Protein AF-A0A1V0PSD1-F1 (afdb_monomer_lite)

pLDDT: mean 94.74, std 4.02, range [74.0, 98.56]

Sequence (128 aa):
MTVAFAFVDQAGLVDYAGHAPALPAGAIALAEGVPLADAHLYLWSGTDWSARPRASAPAQVDTTWTWTGLPTGAEARVFDGEFGNRLATIPETGGTIEITLADAGRYDVRLTLPSPWLSETIALEVTS

Secondary structure (DSSP, 8-state):
--EEEEEE-TTSBEEEEEEESSPPTT-EEPPTT--GGGGGGEEE-SS-EEEPP-PPPPEEETTEEEE-SPPTT-EEEEEETTT--EEEEEE-BTTBEEEE--SSEEEEEEEE--TTSPPEEEEEEE--

Structure (mmCIF, N/CA/C/O backbone):
data_AF-A0A1V0PSD1-F1
#
_entry.id   AF-A0A1V0PSD1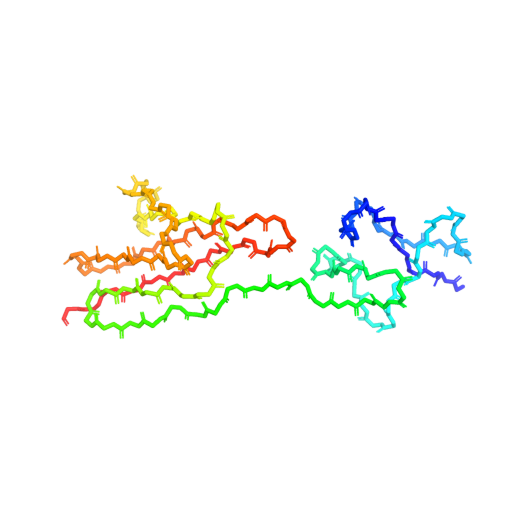-F1
#
loop_
_atom_site.group_PDB
_atom_site.id
_atom_site.type_symbol
_atom_site.label_atom_id
_atom_site.label_alt_id
_atom_site.label_comp_id
_atom_site.label_asym_id
_atom_site.label_entity_id
_atom_site.label_seq_id
_atom_site.pdbx_PDB_ins_code
_atom_site.Cartn_x
_atom_site.Cartn_y
_atom_site.Cartn_z
_atom_site.occupancy
_atom_site.B_iso_or_equiv
_atom_site.auth_seq_id
_atom_site.auth_comp_id
_atom_site.auth_asym_id
_atom_site.auth_atom_id
_atom_site.pdbx_PDB_model_num
ATOM 1 N N . MET A 1 1 ? 13.872 -15.805 -29.325 1.00 79.25 1 MET A N 1
ATOM 2 C CA . MET A 1 1 ? 14.057 -15.542 -27.884 1.00 79.25 1 MET A CA 1
ATOM 3 C C . MET A 1 1 ? 13.730 -14.079 -27.650 1.00 79.25 1 MET A C 1
ATOM 5 O O . MET A 1 1 ? 14.130 -13.266 -28.472 1.00 79.25 1 MET A O 1
ATOM 9 N N . THR A 1 2 ? 12.947 -13.759 -26.624 1.00 90.50 2 THR A N 1
ATOM 10 C CA . THR A 1 2 ? 12.603 -12.378 -26.248 1.00 90.50 2 THR A CA 1
ATOM 11 C C . THR A 1 2 ? 13.190 -12.066 -24.877 1.00 90.50 2 THR A C 1
ATOM 13 O O . THR A 1 2 ? 13.336 -12.967 -24.057 1.00 90.50 2 THR A O 1
ATOM 16 N N . VAL A 1 3 ? 13.510 -10.801 -24.632 1.00 91.88 3 VAL A N 1
ATOM 17 C CA . VAL A 1 3 ? 14.005 -10.272 -23.359 1.00 91.88 3 VAL A CA 1
ATOM 18 C C . VAL A 1 3 ? 12.860 -9.537 -22.669 1.00 91.88 3 VAL A C 1
ATOM 20 O O . VAL A 1 3 ? 12.199 -8.712 -23.303 1.00 91.88 3 VAL A O 1
ATOM 23 N N . ALA A 1 4 ? 12.621 -9.845 -21.394 1.00 94.88 4 ALA A N 1
ATOM 24 C CA . ALA A 1 4 ? 11.722 -9.080 -20.537 1.00 94.88 4 ALA A CA 1
ATOM 25 C C . ALA A 1 4 ? 12.456 -7.839 -20.007 1.00 94.88 4 ALA A C 1
ATOM 27 O O . ALA A 1 4 ? 13.594 -7.937 -19.541 1.00 94.88 4 ALA A O 1
ATOM 28 N N . PHE A 1 5 ? 11.829 -6.672 -20.096 1.00 96.19 5 PHE A N 1
ATOM 29 C CA . PHE A 1 5 ? 12.447 -5.401 -19.727 1.00 96.19 5 PHE A CA 1
ATOM 30 C C . PHE A 1 5 ? 11.457 -4.463 -19.041 1.00 96.19 5 PHE A C 1
ATOM 32 O O . PHE A 1 5 ? 10.244 -4.637 -19.167 1.00 96.19 5 PHE A O 1
ATOM 39 N N . ALA A 1 6 ? 11.988 -3.439 -18.377 1.00 97.38 6 ALA A N 1
ATOM 40 C CA . ALA A 1 6 ? 11.228 -2.328 -17.828 1.00 97.38 6 ALA A CA 1
ATOM 41 C C . ALA A 1 6 ? 11.888 -0.973 -18.126 1.00 97.38 6 ALA A C 1
ATOM 43 O O . ALA A 1 6 ? 13.113 -0.864 -18.198 1.00 97.38 6 ALA A O 1
ATOM 44 N N . PHE A 1 7 ? 11.063 0.059 -18.277 1.00 97.50 7 PHE A N 1
ATOM 45 C CA . PHE A 1 7 ? 11.453 1.452 -18.099 1.00 97.50 7 PHE A CA 1
ATOM 46 C C . PHE A 1 7 ? 11.064 1.879 -16.691 1.00 97.50 7 PHE A C 1
ATOM 48 O O . PHE A 1 7 ? 9.977 1.538 -16.215 1.00 97.50 7 PHE A O 1
ATOM 55 N N . VAL A 1 8 ? 11.957 2.615 -16.039 1.00 97.00 8 VAL A N 1
ATOM 56 C CA . VAL A 1 8 ? 11.745 3.109 -14.681 1.00 97.00 8 VAL A CA 1
ATOM 57 C C . VAL A 1 8 ? 11.780 4.628 -14.643 1.00 97.00 8 VAL A C 1
ATOM 59 O O . VAL A 1 8 ? 12.456 5.260 -15.457 1.00 97.00 8 VAL A O 1
ATOM 62 N N . ASP A 1 9 ? 11.053 5.206 -13.695 1.00 95.69 9 ASP A N 1
ATOM 63 C CA . ASP A 1 9 ? 11.117 6.631 -13.398 1.00 95.69 9 ASP A CA 1
ATOM 64 C C . ASP A 1 9 ? 12.398 7.001 -12.622 1.00 95.69 9 ASP A C 1
ATOM 66 O O . ASP A 1 9 ? 13.270 6.171 -12.350 1.00 95.69 9 ASP A O 1
ATOM 70 N N . GLN A 1 10 ? 12.524 8.276 -12.242 1.00 93.19 10 GLN A N 1
ATOM 71 C CA . GLN A 1 10 ? 13.676 8.761 -11.471 1.00 93.19 10 GLN A CA 1
ATOM 72 C C . GLN A 1 10 ? 13.787 8.145 -10.068 1.00 93.19 10 GLN A C 1
ATOM 74 O O . GLN A 1 10 ? 14.872 8.162 -9.490 1.00 93.19 10 GLN A O 1
ATOM 79 N N . ALA 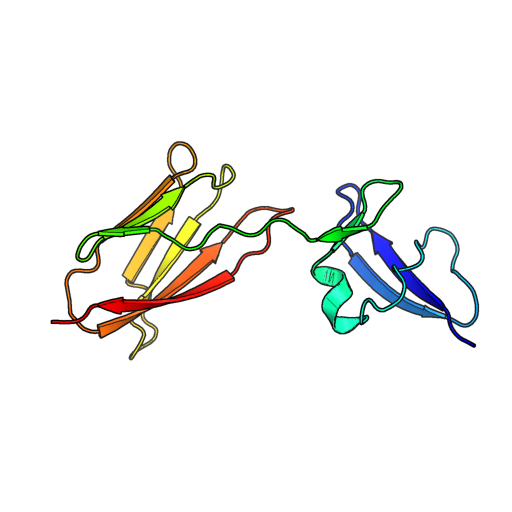A 1 11 ? 12.690 7.623 -9.517 1.00 92.62 11 ALA A N 1
ATOM 80 C CA . ALA A 1 11 ? 12.671 6.936 -8.233 1.00 92.62 11 ALA A CA 1
ATOM 81 C C . ALA A 1 11 ? 12.963 5.430 -8.373 1.00 92.62 11 ALA A C 1
ATOM 83 O O . ALA A 1 11 ? 13.058 4.745 -7.357 1.00 92.62 11 ALA A O 1
ATOM 84 N N . GLY A 1 12 ? 13.117 4.916 -9.600 1.00 94.75 12 GLY A N 1
ATOM 85 C CA . GLY A 1 12 ? 13.350 3.501 -9.879 1.00 94.75 12 GLY A CA 1
ATOM 86 C C . GLY A 1 12 ? 12.073 2.661 -9.939 1.00 94.75 12 GLY A C 1
ATOM 87 O O . GLY A 1 12 ? 12.160 1.431 -9.959 1.00 94.75 12 GLY A O 1
ATOM 88 N N . LEU A 1 13 ? 10.891 3.283 -9.951 1.00 96.31 13 LEU A N 1
ATOM 89 C CA . LEU A 1 13 ? 9.616 2.581 -10.088 1.00 96.31 13 LEU A CA 1
ATOM 90 C C . LEU A 1 13 ? 9.353 2.242 -11.549 1.00 96.31 13 LEU A C 1
ATOM 92 O O . LEU A 1 13 ? 9.601 3.055 -12.433 1.00 96.31 13 LEU A O 1
ATOM 96 N N . VAL A 1 14 ? 8.812 1.051 -11.796 1.00 96.00 14 VAL A N 1
ATOM 97 C CA . VAL A 1 14 ? 8.433 0.616 -13.143 1.00 96.00 14 VAL A CA 1
ATOM 98 C C . VAL A 1 14 ? 7.281 1.472 -13.673 1.00 96.00 14 VAL A C 1
ATOM 100 O O . VAL A 1 14 ? 6.172 1.412 -13.146 1.00 96.00 14 VAL A O 1
ATOM 103 N N . ASP A 1 15 ? 7.549 2.220 -14.742 1.00 95.12 15 ASP A N 1
ATOM 104 C CA . ASP A 1 15 ? 6.554 2.985 -15.508 1.00 95.12 15 ASP A CA 1
ATOM 105 C C . ASP A 1 15 ? 5.944 2.114 -16.620 1.00 95.12 15 ASP A C 1
ATOM 107 O O . ASP A 1 15 ? 4.739 2.103 -16.864 1.00 95.12 15 ASP A O 1
ATOM 111 N N . TYR A 1 16 ? 6.782 1.287 -17.254 1.00 95.06 16 TYR A N 1
ATOM 112 C CA . TYR A 1 16 ? 6.372 0.350 -18.296 1.00 95.06 16 TYR A CA 1
ATOM 113 C C . TYR A 1 16 ? 7.221 -0.918 -18.256 1.00 95.06 16 TYR A C 1
ATOM 115 O O . TYR A 1 16 ? 8.428 -0.845 -18.045 1.00 95.06 16 TYR A O 1
ATOM 123 N N . ALA A 1 17 ? 6.621 -2.074 -18.546 1.00 96.25 17 ALA A N 1
ATOM 124 C CA . ALA A 1 17 ? 7.342 -3.330 -18.731 1.00 96.25 17 ALA A CA 1
ATOM 125 C C . ALA A 1 17 ? 6.822 -4.102 -19.951 1.00 96.25 17 ALA A C 1
ATOM 127 O O . ALA A 1 17 ? 5.643 -4.023 -20.298 1.00 96.25 17 ALA A O 1
ATOM 128 N N . GLY A 1 18 ? 7.698 -4.857 -20.614 1.00 95.81 18 GLY A N 1
ATOM 129 C CA . GLY A 1 18 ? 7.337 -5.586 -21.827 1.00 95.81 18 GLY A CA 1
ATOM 130 C C . GLY A 1 18 ? 8.356 -6.632 -22.268 1.00 95.81 18 GLY A C 1
ATOM 131 O O . GLY A 1 18 ? 9.371 -6.864 -21.616 1.00 95.81 18 GLY A O 1
ATOM 132 N N . HIS A 1 19 ? 8.068 -7.264 -23.407 1.00 95.31 19 HIS A N 1
ATOM 133 C CA . HIS A 1 19 ? 8.985 -8.172 -24.094 1.00 95.31 19 HIS A CA 1
ATOM 134 C C . HIS A 1 19 ? 9.441 -7.565 -25.418 1.00 95.31 19 HIS A C 1
ATOM 136 O O . HIS A 1 19 ? 8.636 -7.005 -26.161 1.00 95.31 19 HIS A O 1
ATOM 142 N N . ALA A 1 20 ? 10.719 -7.725 -25.743 1.00 95.19 20 ALA A N 1
ATOM 143 C CA . ALA A 1 20 ? 11.282 -7.327 -27.030 1.00 95.19 20 ALA A CA 1
ATOM 144 C C . ALA A 1 20 ? 12.281 -8.379 -27.538 1.00 95.19 20 ALA A C 1
ATOM 146 O O . ALA A 1 20 ? 12.830 -9.137 -26.739 1.00 95.19 20 ALA A O 1
ATOM 147 N N . PRO A 1 21 ? 12.547 -8.463 -28.854 1.00 95.94 21 PRO A N 1
ATOM 148 C CA . PRO A 1 21 ? 13.557 -9.380 -29.392 1.00 95.94 21 PRO A CA 1
ATOM 149 C C . PRO A 1 21 ? 14.991 -9.033 -28.946 1.00 95.94 21 PRO A C 1
ATOM 151 O O . PRO A 1 21 ? 15.854 -9.905 -28.956 1.00 95.94 21 PRO A O 1
ATOM 154 N N . ALA A 1 22 ? 15.238 -7.785 -28.539 1.00 95.19 22 ALA A N 1
ATOM 155 C CA . ALA A 1 22 ? 16.481 -7.299 -27.944 1.00 95.19 22 ALA A CA 1
ATOM 156 C C . ALA A 1 22 ? 16.162 -6.205 -26.910 1.00 95.19 22 ALA A C 1
ATOM 158 O O . ALA A 1 22 ? 15.093 -5.597 -26.991 1.00 95.19 22 ALA A O 1
ATOM 159 N N . LEU A 1 23 ? 17.069 -5.951 -25.958 1.00 96.25 23 LEU A N 1
ATOM 160 C CA . LEU A 1 23 ? 16.876 -4.932 -24.920 1.00 96.25 23 LEU A CA 1
ATOM 161 C C . LEU A 1 23 ? 16.800 -3.525 -25.553 1.00 96.25 23 LEU A C 1
ATOM 163 O O . LEU A 1 23 ? 17.777 -3.104 -26.181 1.00 96.25 23 LEU A O 1
ATOM 167 N N . PRO A 1 24 ? 15.675 -2.794 -25.416 1.00 97.19 24 PRO A N 1
ATOM 168 C CA . PRO A 1 24 ? 15.562 -1.435 -25.940 1.00 97.19 24 PRO A CA 1
ATOM 169 C C . PRO A 1 24 ? 16.550 -0.470 -25.273 1.00 97.19 24 PRO A C 1
ATOM 171 O O . PRO A 1 24 ? 16.920 -0.639 -24.112 1.00 97.19 24 PRO A O 1
ATOM 174 N N . ALA A 1 25 ? 16.948 0.585 -25.986 1.00 96.56 25 ALA A N 1
ATOM 175 C CA . ALA A 1 25 ? 17.795 1.628 -25.413 1.00 96.56 25 ALA A CA 1
ATOM 176 C C . ALA A 1 25 ? 17.095 2.308 -24.222 1.00 96.56 25 ALA A C 1
ATOM 178 O O . ALA A 1 25 ? 15.936 2.704 -24.326 1.00 96.56 25 ALA A O 1
ATOM 179 N N . GLY A 1 26 ? 17.807 2.442 -23.101 1.00 94.75 26 GLY A N 1
ATOM 180 C CA . GLY A 1 26 ? 17.277 3.030 -21.866 1.00 94.75 26 GLY A CA 1
ATOM 181 C C . GLY A 1 26 ? 16.383 2.101 -21.038 1.00 94.75 26 GLY A C 1
ATOM 182 O O . GLY A 1 26 ? 15.973 2.490 -19.949 1.00 94.75 26 GLY A O 1
ATOM 183 N N . ALA A 1 27 ? 16.098 0.888 -21.518 1.00 96.88 27 ALA A N 1
ATOM 184 C CA . ALA A 1 27 ? 15.402 -0.121 -20.735 1.00 96.88 27 ALA A CA 1
ATOM 185 C C . ALA A 1 27 ? 16.376 -0.909 -19.850 1.00 96.88 27 ALA A C 1
ATOM 187 O O . ALA A 1 27 ? 17.556 -1.069 -20.166 1.00 96.88 27 ALA A O 1
ATOM 188 N N . ILE A 1 28 ? 15.845 -1.459 -18.765 1.00 96.94 28 ILE A N 1
ATOM 189 C CA . ILE A 1 28 ? 16.556 -2.339 -17.841 1.00 96.94 28 ILE A CA 1
ATOM 190 C C . ILE A 1 28 ? 15.991 -3.744 -18.018 1.00 96.94 28 ILE A C 1
ATOM 192 O O . ILE A 1 28 ? 14.774 -3.930 -18.046 1.00 96.94 28 ILE A O 1
ATOM 196 N N . ALA A 1 29 ? 16.861 -4.743 -18.155 1.00 95.62 29 ALA A N 1
ATOM 197 C CA . ALA A 1 29 ? 16.422 -6.133 -18.174 1.00 95.62 29 ALA A CA 1
ATOM 198 C C . ALA A 1 29 ? 15.811 -6.494 -16.812 1.00 95.62 29 ALA A C 1
ATOM 200 O O . ALA A 1 29 ? 16.398 -6.198 -15.769 1.00 95.62 29 ALA A O 1
ATOM 201 N N . LEU A 1 30 ? 14.636 -7.123 -16.812 1.00 93.00 30 LEU A N 1
ATOM 202 C CA . LEU A 1 30 ? 14.062 -7.648 -15.575 1.00 93.00 30 LEU A CA 1
ATOM 203 C C . LEU A 1 30 ? 14.895 -8.831 -15.077 1.00 93.00 30 LEU A C 1
ATOM 205 O O . LEU A 1 30 ? 15.491 -9.560 -15.875 1.00 93.00 30 LEU A O 1
ATOM 209 N N . ALA A 1 31 ? 14.930 -9.018 -13.757 1.00 85.81 31 ALA A N 1
ATOM 210 C CA . ALA A 1 31 ? 15.567 -10.186 -13.166 1.00 85.81 31 ALA A CA 1
ATOM 211 C C . ALA A 1 31 ? 14.918 -11.478 -13.694 1.00 85.81 31 ALA A C 1
ATOM 213 O O . ALA A 1 31 ? 13.711 -11.535 -13.950 1.00 85.81 31 ALA A O 1
ATOM 214 N N . GLU A 1 32 ? 15.732 -12.517 -13.867 1.00 82.94 32 GLU A N 1
ATOM 215 C CA . GLU A 1 32 ? 15.254 -13.807 -14.357 1.00 82.94 32 GLU A CA 1
ATOM 216 C C . GLU A 1 32 ? 14.144 -14.351 -13.444 1.00 8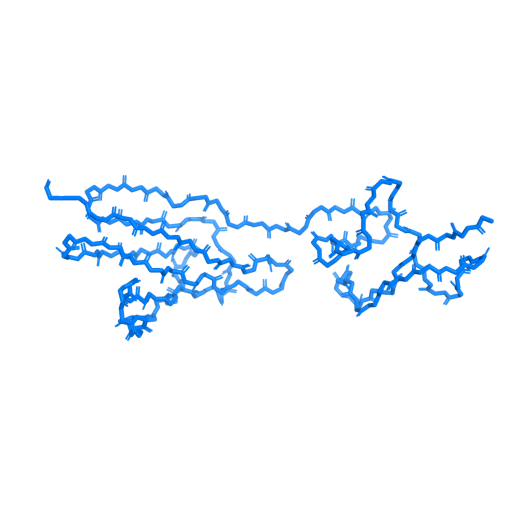2.94 32 GLU A C 1
ATOM 218 O O . GLU A 1 32 ? 14.257 -14.333 -12.219 1.00 82.94 32 GLU A O 1
ATOM 223 N N . GLY A 1 33 ? 13.046 -14.808 -14.049 1.00 79.50 33 GLY A N 1
ATOM 224 C CA . GLY A 1 33 ? 11.900 -15.354 -13.323 1.00 79.50 33 GLY A CA 1
ATOM 225 C C . GLY A 1 33 ? 10.885 -14.328 -12.811 1.00 79.50 33 GLY A C 1
ATOM 226 O O . GLY A 1 33 ? 9.837 -14.760 -12.341 1.00 79.50 33 GLY A O 1
ATOM 227 N N . VAL A 1 34 ? 11.120 -13.013 -12.938 1.00 83.06 34 VAL A N 1
ATOM 228 C CA . VAL A 1 34 ? 10.107 -11.990 -12.608 1.00 83.06 34 VAL A CA 1
ATOM 229 C C . VAL A 1 34 ? 9.023 -11.959 -13.695 1.00 83.06 34 VAL A C 1
ATOM 231 O O . VAL A 1 34 ? 9.323 -11.610 -14.842 1.00 83.06 34 VAL A O 1
ATOM 234 N N . PRO A 1 35 ? 7.753 -12.290 -13.383 1.00 87.50 35 PRO A N 1
ATOM 235 C CA . PRO A 1 35 ? 6.665 -12.151 -14.342 1.00 87.50 35 PRO A CA 1
ATOM 236 C C . PRO A 1 35 ? 6.433 -10.676 -14.679 1.00 87.50 35 PRO A C 1
ATOM 238 O O . PRO A 1 35 ? 6.436 -9.826 -13.793 1.00 87.50 35 PRO A O 1
ATOM 241 N N . LEU A 1 36 ? 6.143 -10.355 -15.947 1.00 91.44 36 LEU A N 1
ATOM 242 C CA . LEU A 1 36 ? 5.827 -8.971 -16.340 1.00 91.44 36 LEU A CA 1
ATOM 243 C C . LEU A 1 36 ? 4.663 -8.373 -15.543 1.00 91.44 36 LEU A C 1
ATOM 245 O O . LEU A 1 36 ? 4.683 -7.185 -15.233 1.00 91.44 36 LEU A O 1
ATOM 249 N N . ALA A 1 37 ? 3.667 -9.198 -15.203 1.00 92.19 37 ALA A N 1
ATOM 250 C CA . ALA A 1 37 ? 2.526 -8.782 -14.392 1.00 92.19 37 ALA A CA 1
ATOM 251 C C . ALA A 1 37 ? 2.953 -8.266 -13.008 1.00 92.19 37 ALA A C 1
ATOM 253 O O . ALA A 1 37 ? 2.311 -7.371 -12.467 1.00 92.19 37 ALA A O 1
ATOM 254 N N . ASP A 1 38 ? 4.077 -8.757 -12.488 1.00 94.44 38 ASP A N 1
ATOM 255 C CA . ASP A 1 38 ? 4.582 -8.450 -11.154 1.00 94.44 38 ASP A CA 1
ATOM 256 C C . ASP A 1 38 ? 5.679 -7.382 -11.171 1.00 94.44 38 ASP A C 1
ATOM 258 O O . ASP A 1 38 ? 6.128 -6.963 -10.111 1.00 94.44 38 ASP A O 1
ATOM 262 N N . ALA A 1 39 ? 6.097 -6.885 -12.342 1.00 94.31 39 ALA A N 1
ATOM 263 C CA . ALA A 1 39 ? 7.171 -5.893 -12.449 1.00 94.31 39 ALA A CA 1
ATOM 264 C C . ALA A 1 39 ? 6.904 -4.639 -11.589 1.00 94.31 39 ALA A C 1
ATOM 266 O O . ALA A 1 39 ? 7.817 -4.101 -10.969 1.00 94.31 39 ALA A O 1
ATOM 267 N N . HIS A 1 40 ? 5.638 -4.231 -11.463 1.00 93.50 40 HIS A N 1
ATOM 268 C CA . HIS A 1 40 ? 5.201 -3.107 -10.626 1.00 93.50 40 HIS A CA 1
ATOM 269 C C . HIS A 1 40 ? 5.445 -3.296 -9.111 1.00 93.50 40 HIS A C 1
ATOM 271 O O . HIS A 1 40 ? 5.321 -2.336 -8.340 1.00 93.50 40 HIS A O 1
ATOM 277 N N . LEU A 1 41 ? 5.769 -4.520 -8.674 1.00 95.19 41 LEU A N 1
ATOM 278 C CA . LEU A 1 41 ? 6.122 -4.874 -7.297 1.00 95.19 41 LEU A CA 1
ATOM 279 C C . LEU A 1 41 ? 7.612 -4.679 -6.993 1.00 95.19 41 LEU A C 1
ATOM 281 O O . LEU A 1 41 ? 8.008 -4.837 -5.839 1.00 95.19 41 LEU A O 1
ATOM 285 N N . TYR A 1 42 ? 8.426 -4.337 -7.991 1.00 94.94 42 TYR A N 1
ATOM 286 C CA . TYR A 1 42 ? 9.870 -4.183 -7.854 1.00 94.94 42 TYR A CA 1
ATOM 287 C C . TYR A 1 42 ? 10.311 -2.723 -7.994 1.00 94.94 42 TYR A C 1
ATOM 289 O O . TYR A 1 42 ? 9.608 -1.876 -8.548 1.00 94.94 42 TYR A O 1
ATOM 297 N N . LEU A 1 43 ? 11.489 -2.444 -7.447 1.00 95.56 43 LEU A N 1
ATOM 298 C CA . LEU A 1 43 ? 12.178 -1.165 -7.447 1.00 95.56 43 LEU A CA 1
ATOM 299 C C . LEU A 1 43 ? 13.589 -1.374 -8.001 1.00 95.56 43 LEU A C 1
ATOM 301 O O . LEU A 1 43 ? 14.281 -2.310 -7.598 1.00 95.56 43 LEU A O 1
ATOM 305 N N . TRP A 1 44 ? 14.016 -0.504 -8.908 1.00 95.62 44 TRP A N 1
ATOM 306 C CA . TRP A 1 44 ? 15.375 -0.499 -9.437 1.00 95.62 44 TRP A CA 1
ATOM 307 C C . TRP A 1 44 ? 16.269 0.466 -8.656 1.00 95.62 44 TRP A C 1
ATOM 309 O O . TRP A 1 44 ? 15.958 1.649 -8.545 1.00 95.62 44 TRP A O 1
ATOM 319 N N . SER A 1 45 ? 17.409 -0.012 -8.153 1.00 94.06 45 SER A N 1
ATOM 320 C CA . SER A 1 45 ? 18.372 0.815 -7.406 1.00 94.06 45 SER A CA 1
ATOM 321 C C . SER A 1 45 ? 19.361 1.589 -8.286 1.00 94.06 45 SER A C 1
ATOM 323 O O . SER A 1 45 ? 20.130 2.403 -7.778 1.00 94.06 45 SER A O 1
ATOM 325 N N . GLY A 1 46 ? 19.401 1.302 -9.589 1.00 93.00 46 GLY A N 1
ATOM 326 C CA . GLY A 1 46 ? 20.505 1.683 -10.477 1.00 93.00 46 GLY A CA 1
ATOM 327 C C . GLY A 1 46 ? 21.396 0.500 -10.860 1.00 93.00 46 GLY A C 1
ATOM 328 O O . GLY A 1 46 ? 21.984 0.518 -11.941 1.00 93.00 46 GLY A O 1
ATOM 329 N N . THR A 1 47 ? 21.458 -0.533 -10.016 1.00 92.38 47 THR A N 1
ATOM 330 C CA . THR A 1 47 ? 22.265 -1.742 -10.254 1.00 92.38 47 THR A CA 1
ATOM 331 C C . THR A 1 47 ? 21.481 -3.035 -10.108 1.00 92.38 47 THR A C 1
ATOM 333 O O . THR A 1 47 ? 21.804 -4.000 -10.794 1.00 92.38 47 THR A O 1
ATOM 336 N N . ASP A 1 48 ? 20.458 -3.052 -9.251 1.00 93.31 48 ASP A N 1
ATOM 337 C CA . ASP A 1 48 ? 19.738 -4.264 -8.877 1.00 93.31 48 ASP A CA 1
ATOM 338 C C . ASP A 1 48 ? 18.239 -4.010 -8.701 1.00 93.31 48 ASP A C 1
ATOM 340 O O . ASP A 1 48 ? 17.797 -2.915 -8.339 1.00 93.31 48 ASP A O 1
ATOM 344 N N . TRP A 1 49 ? 17.458 -5.065 -8.931 1.00 94.19 49 TRP A N 1
ATOM 345 C CA . TRP A 1 49 ? 16.035 -5.102 -8.616 1.00 94.19 49 TRP A CA 1
ATOM 346 C C . TRP A 1 49 ? 15.828 -5.581 -7.183 1.00 94.19 49 TRP A C 1
ATOM 348 O O . TRP A 1 49 ? 16.361 -6.613 -6.777 1.00 94.19 49 TRP A O 1
ATOM 358 N N . SER A 1 50 ? 14.991 -4.876 -6.433 1.00 94.12 50 SER A N 1
ATOM 359 C CA . SER A 1 50 ? 14.519 -5.299 -5.117 1.00 94.12 50 SER A CA 1
ATOM 360 C C . SER A 1 50 ? 12.999 -5.226 -5.051 1.00 94.12 50 SER A C 1
ATOM 362 O O . SER A 1 50 ? 12.362 -4.541 -5.847 1.00 94.12 50 SER A O 1
ATOM 364 N N . ALA A 1 51 ? 12.386 -5.964 -4.127 1.00 94.25 51 ALA A N 1
ATOM 365 C CA . ALA A 1 51 ? 10.956 -5.823 -3.890 1.00 94.25 51 ALA A CA 1
ATOM 366 C C . ALA A 1 51 ? 10.663 -4.440 -3.292 1.00 94.25 51 ALA A C 1
ATOM 368 O O . ALA A 1 51 ? 11.393 -3.957 -2.423 1.00 94.25 51 ALA A O 1
ATOM 369 N N . ARG A 1 52 ? 9.563 -3.819 -3.721 1.00 95.94 52 ARG A N 1
ATOM 370 C CA . ARG A 1 52 ? 9.057 -2.605 -3.081 1.00 95.94 52 ARG A CA 1
ATOM 371 C C . ARG A 1 52 ? 8.702 -2.894 -1.618 1.00 95.94 52 ARG A C 1
ATOM 373 O O . ARG A 1 52 ? 8.160 -3.965 -1.325 1.00 95.94 52 ARG A O 1
ATOM 380 N N . PRO A 1 53 ? 8.965 -1.948 -0.700 1.00 96.00 53 PRO A N 1
ATOM 381 C CA . PRO A 1 53 ? 8.648 -2.139 0.706 1.00 96.00 53 PRO A CA 1
ATOM 382 C C . PRO A 1 53 ? 7.132 -2.236 0.922 1.00 96.00 53 PRO A C 1
ATOM 384 O O . PRO A 1 53 ? 6.335 -1.602 0.223 1.00 96.00 53 PRO A O 1
ATOM 387 N N . ARG A 1 54 ? 6.743 -3.048 1.904 1.00 96.44 54 ARG A N 1
ATOM 388 C CA . ARG A 1 54 ? 5.362 -3.267 2.354 1.00 96.44 54 ARG A CA 1
ATOM 389 C C . ARG A 1 54 ? 5.292 -2.991 3.845 1.00 96.44 54 ARG A C 1
ATOM 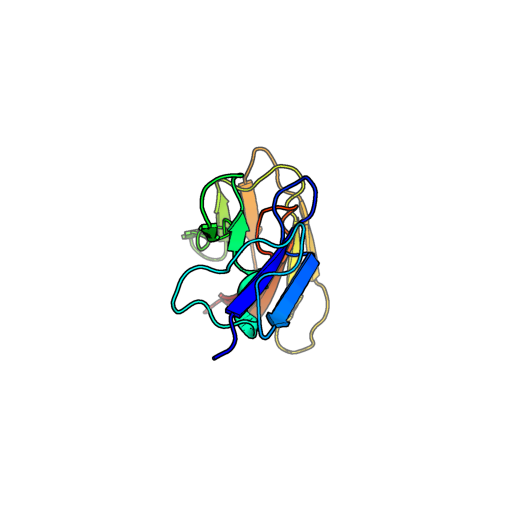391 O O . ARG A 1 54 ? 6.285 -3.212 4.540 1.00 96.44 54 ARG A O 1
ATOM 398 N N . ALA A 1 55 ? 4.143 -2.526 4.328 1.00 96.12 55 ALA A N 1
ATOM 399 C CA . ALA A 1 55 ? 3.941 -2.438 5.764 1.00 96.12 55 ALA A CA 1
ATOM 400 C C . ALA A 1 55 ? 3.957 -3.843 6.378 1.00 96.12 55 ALA A C 1
ATOM 402 O O . ALA A 1 55 ? 3.568 -4.833 5.756 1.00 96.12 55 ALA A O 1
ATOM 403 N N . SER A 1 56 ? 4.442 -3.926 7.611 1.00 95.56 56 SER A N 1
ATOM 404 C CA . SER A 1 56 ? 4.245 -5.122 8.420 1.00 95.56 56 SER A CA 1
ATOM 405 C C . SER A 1 56 ? 2.761 -5.275 8.747 1.00 95.56 56 SER A C 1
ATOM 407 O O . SER A 1 56 ? 2.035 -4.283 8.841 1.00 95.56 56 SER A O 1
ATOM 409 N N . ALA A 1 57 ? 2.321 -6.513 8.980 1.00 94.50 57 ALA A N 1
ATOM 410 C CA . ALA A 1 57 ? 0.991 -6.758 9.524 1.00 94.50 57 ALA A CA 1
ATOM 411 C C . ALA A 1 57 ? 0.801 -5.981 10.845 1.00 94.50 57 ALA A C 1
ATOM 413 O O . ALA A 1 57 ? 1.760 -5.865 11.620 1.00 94.50 57 ALA A O 1
ATOM 414 N N . PRO A 1 58 ? -0.404 -5.451 11.116 1.00 97.38 58 PRO A N 1
ATOM 415 C CA . PRO A 1 58 ? -0.662 -4.746 12.361 1.00 97.38 58 PRO A CA 1
ATOM 416 C C . PRO A 1 58 ? -0.565 -5.700 13.551 1.00 97.38 58 PRO A C 1
ATOM 418 O O . PRO A 1 58 ? -0.988 -6.856 13.475 1.00 97.38 58 PRO A O 1
ATOM 421 N N . ALA A 1 59 ? -0.070 -5.197 14.677 1.00 97.44 59 ALA A N 1
ATOM 422 C CA . ALA A 1 59 ? -0.276 -5.860 15.957 1.00 97.44 59 ALA A CA 1
ATOM 423 C C . ALA A 1 59 ? -1.727 -5.646 16.401 1.00 97.44 59 ALA A C 1
ATOM 425 O O . ALA A 1 59 ? -2.259 -4.554 16.219 1.00 97.44 59 ALA A O 1
ATOM 426 N N . GLN A 1 60 ? -2.347 -6.665 16.993 1.00 96.38 60 GLN A N 1
ATOM 427 C CA . GLN A 1 60 ? -3.688 -6.568 17.565 1.00 96.38 60 GLN A CA 1
ATOM 428 C C . GLN A 1 60 ? -3.627 -6.747 19.082 1.00 96.38 60 GLN A C 1
ATOM 430 O O . GLN A 1 60 ? -3.041 -7.715 19.570 1.00 96.38 60 GLN A O 1
ATOM 435 N N . VAL A 1 61 ? -4.267 -5.836 19.811 1.00 95.75 61 VAL A N 1
ATOM 436 C CA . VAL A 1 61 ? -4.557 -5.965 21.242 1.00 95.75 61 VAL A CA 1
ATOM 437 C C . VAL A 1 61 ? -6.025 -5.612 21.434 1.00 95.75 61 VAL A C 1
ATOM 439 O O . VAL A 1 61 ? -6.438 -4.495 21.128 1.00 95.75 61 VAL A O 1
ATOM 442 N N . ASP A 1 62 ? -6.811 -6.580 21.900 1.00 92.75 62 ASP A N 1
ATOM 443 C CA . ASP A 1 62 ? -8.270 -6.490 21.977 1.00 92.75 62 ASP A CA 1
ATOM 444 C C . ASP A 1 62 ? -8.878 -6.075 20.622 1.00 92.75 62 ASP A C 1
ATOM 446 O O . ASP A 1 62 ? -8.701 -6.752 19.604 1.00 92.75 62 ASP A O 1
ATOM 450 N N . THR A 1 63 ? -9.571 -4.940 20.603 1.00 95.06 63 THR A N 1
ATOM 451 C CA . THR A 1 63 ? -10.203 -4.345 19.428 1.00 95.06 63 THR A CA 1
ATOM 452 C C . THR A 1 63 ? -9.363 -3.232 18.798 1.00 95.06 63 THR A C 1
ATOM 454 O O . THR A 1 63 ? -9.898 -2.402 18.059 1.00 95.06 63 THR A O 1
ATOM 457 N N . THR A 1 64 ? -8.069 -3.164 19.115 1.00 96.31 64 THR A N 1
ATOM 458 C CA . THR A 1 64 ? -7.145 -2.153 18.599 1.00 96.31 64 THR A CA 1
ATOM 459 C C . THR A 1 64 ? -6.077 -2.794 17.723 1.00 96.31 64 THR A C 1
ATOM 461 O O . THR A 1 64 ? -5.419 -3.753 18.127 1.00 96.31 64 THR A O 1
ATOM 464 N N . TRP A 1 65 ? -5.884 -2.232 16.529 1.00 97.81 65 TRP A N 1
ATOM 465 C CA . TRP A 1 65 ? -4.845 -2.617 15.579 1.00 97.81 65 TRP A CA 1
ATOM 466 C C . TRP A 1 65 ? -3.849 -1.481 15.397 1.00 97.81 65 TRP A C 1
ATOM 468 O O . TRP A 1 65 ? -4.232 -0.343 15.118 1.00 97.81 65 TRP A O 1
ATOM 478 N N . THR A 1 66 ? -2.566 -1.813 15.499 1.00 98.25 66 THR A N 1
ATOM 479 C CA . THR A 1 66 ? -1.474 -0.845 15.438 1.00 98.25 66 THR A CA 1
ATOM 480 C C . THR A 1 66 ? -0.470 -1.248 14.364 1.00 98.25 66 THR A C 1
ATOM 482 O O . THR A 1 66 ? 0.179 -2.293 14.455 1.00 98.25 66 THR A O 1
ATOM 485 N N . TRP A 1 67 ? -0.296 -0.388 13.364 1.00 98.31 67 TRP A N 1
ATOM 486 C CA . TRP A 1 67 ? 0.829 -0.443 12.433 1.00 98.31 67 TRP A CA 1
ATOM 487 C C . TRP A 1 67 ? 1.954 0.449 12.938 1.00 98.31 67 TRP A C 1
ATOM 489 O O . TRP A 1 67 ? 1.703 1.558 13.402 1.00 98.31 67 TRP A O 1
ATOM 499 N N . THR A 1 68 ? 3.196 -0.004 12.791 1.00 98.00 68 THR A N 1
ATOM 500 C CA . THR A 1 68 ? 4.398 0.764 13.142 1.00 98.00 68 THR A CA 1
ATOM 501 C C . THR A 1 68 ? 5.421 0.716 12.010 1.00 98.00 68 THR A C 1
ATOM 503 O O . THR A 1 68 ? 5.349 -0.140 11.126 1.00 98.00 68 THR A O 1
ATOM 506 N N . GLY A 1 69 ? 6.375 1.651 12.021 1.00 97.06 69 GLY A N 1
ATOM 507 C CA . GLY A 1 69 ? 7.409 1.744 10.985 1.00 97.06 69 GLY A CA 1
ATOM 508 C C . GLY A 1 69 ? 6.877 2.210 9.628 1.00 97.06 69 GLY A C 1
ATOM 509 O O . GLY A 1 69 ? 7.496 1.934 8.601 1.00 97.06 69 GLY A O 1
ATOM 510 N N . LEU A 1 70 ? 5.731 2.893 9.614 1.00 97.94 70 LEU A N 1
ATOM 511 C CA . LEU A 1 70 ? 5.130 3.426 8.399 1.00 97.94 70 LEU A CA 1
ATOM 512 C C . LEU A 1 70 ? 5.877 4.680 7.908 1.00 97.94 70 LEU A C 1
ATOM 514 O O . LEU A 1 70 ? 6.362 5.470 8.724 1.00 97.94 70 LEU A O 1
ATOM 518 N N . PRO A 1 71 ? 5.962 4.897 6.583 1.00 97.62 71 PRO A N 1
ATOM 519 C CA . PRO A 1 71 ? 6.521 6.124 6.021 1.00 97.62 71 PRO A CA 1
ATOM 520 C C . PRO A 1 71 ? 5.628 7.343 6.306 1.00 97.62 71 PRO A C 1
ATOM 522 O O . PRO A 1 71 ? 4.409 7.219 6.413 1.00 97.62 71 PRO A O 1
ATOM 525 N N . THR A 1 72 ? 6.229 8.536 6.362 1.00 97.56 72 THR A N 1
ATOM 526 C CA . THR A 1 72 ? 5.488 9.805 6.463 1.00 97.56 72 THR A CA 1
ATOM 527 C C . THR A 1 72 ? 4.527 9.986 5.290 1.00 97.56 72 THR A C 1
ATOM 529 O O . THR A 1 72 ? 4.937 9.829 4.142 1.00 97.56 72 THR A O 1
ATOM 532 N N . GLY A 1 73 ? 3.283 10.374 5.565 1.00 96.94 73 GLY A N 1
ATOM 533 C CA . GLY A 1 73 ? 2.190 10.488 4.600 1.00 96.94 73 GLY A CA 1
ATOM 534 C C . GLY A 1 73 ? 1.391 9.198 4.386 1.00 96.94 73 GLY A C 1
ATOM 535 O O . GLY A 1 73 ? 0.588 9.138 3.453 1.00 96.94 73 GLY A O 1
ATOM 536 N N . ALA A 1 74 ? 1.624 8.158 5.192 1.00 98.38 74 ALA A N 1
ATOM 537 C CA . ALA A 1 74 ? 0.797 6.959 5.203 1.00 98.38 74 ALA A CA 1
ATOM 538 C C . ALA A 1 74 ? -0.596 7.236 5.798 1.00 98.38 74 ALA A C 1
ATOM 540 O O . ALA A 1 74 ? -0.762 7.992 6.745 1.00 98.38 74 ALA A O 1
ATOM 541 N N . GLU A 1 75 ? -1.626 6.582 5.274 1.00 98.44 75 GLU A N 1
ATOM 542 C CA . GLU A 1 75 ? -3.002 6.783 5.731 1.00 98.44 75 GLU A CA 1
ATOM 543 C C . GLU A 1 75 ? -3.777 5.467 5.698 1.00 98.44 75 GLU A C 1
ATOM 545 O O . GLU A 1 75 ? -3.763 4.752 4.693 1.00 98.44 75 GLU A O 1
ATOM 550 N N . ALA A 1 76 ? -4.509 5.163 6.767 1.00 98.31 76 ALA A N 1
ATOM 551 C CA . ALA A 1 76 ? -5.463 4.065 6.797 1.00 98.31 76 ALA A CA 1
ATOM 552 C C . ALA A 1 76 ? -6.878 4.594 6.570 1.00 98.31 76 ALA A C 1
ATOM 554 O O . ALA A 1 76 ? -7.354 5.491 7.267 1.00 98.31 76 ALA A O 1
ATOM 555 N N . ARG A 1 77 ? -7.584 4.004 5.608 1.00 98.19 77 ARG A N 1
ATOM 556 C CA . ARG A 1 77 ? -9.016 4.231 5.396 1.00 98.19 77 ARG A CA 1
ATOM 557 C C . ARG A 1 77 ? -9.767 2.983 5.807 1.00 98.19 77 ARG A C 1
ATOM 559 O O . ARG A 1 77 ? -9.561 1.927 5.214 1.00 98.19 77 ARG A O 1
ATOM 566 N N . VAL A 1 78 ? -10.629 3.118 6.801 1.00 97.75 78 VAL A N 1
ATOM 567 C CA . VAL A 1 78 ? -11.410 2.014 7.357 1.00 97.75 78 VAL A CA 1
ATOM 568 C C . VAL A 1 78 ? -12.772 1.997 6.686 1.00 97.75 78 VAL A C 1
ATOM 570 O O . VAL A 1 78 ? -13.457 3.023 6.639 1.00 97.75 78 VAL A O 1
ATOM 573 N N . PHE A 1 79 ? -13.159 0.838 6.173 1.00 97.19 79 PHE A N 1
ATOM 574 C CA . PHE A 1 79 ? -14.462 0.592 5.583 1.00 97.19 79 PHE A CA 1
ATOM 575 C C . PHE A 1 79 ? -15.173 -0.509 6.357 1.00 97.19 79 PHE A C 1
ATOM 577 O O . PHE A 1 79 ? -14.555 -1.481 6.790 1.00 97.19 79 PHE A O 1
ATOM 584 N N . ASP A 1 80 ? -16.479 -0.350 6.497 1.00 94.50 80 ASP A N 1
ATOM 585 C CA . ASP A 1 80 ? -17.367 -1.432 6.882 1.00 94.50 80 ASP A CA 1
ATOM 586 C C . ASP A 1 80 ? -17.286 -2.550 5.830 1.00 94.50 80 ASP A C 1
ATOM 588 O O . ASP A 1 80 ? -17.410 -2.281 4.632 1.00 94.50 80 ASP A O 1
ATOM 592 N N . GLY A 1 81 ? -17.027 -3.785 6.261 1.00 91.19 81 GLY A N 1
ATOM 593 C CA . GLY A 1 81 ? -16.810 -4.916 5.359 1.00 91.19 81 GLY A CA 1
ATOM 594 C C . GLY A 1 81 ? -18.089 -5.517 4.771 1.00 91.19 81 GLY A C 1
ATOM 595 O O . GLY A 1 81 ? -17.997 -6.292 3.820 1.00 91.19 81 GLY A O 1
ATOM 596 N N . GLU A 1 82 ? -19.270 -5.184 5.302 1.00 90.12 82 GLU A N 1
ATOM 597 C CA . GLU A 1 82 ? -20.562 -5.684 4.810 1.00 90.12 82 GLU A CA 1
ATOM 598 C C . GLU A 1 82 ? -21.158 -4.736 3.760 1.00 90.12 82 GLU A C 1
ATOM 600 O O . GLU A 1 82 ? -21.569 -5.154 2.676 1.00 90.12 82 GLU A O 1
ATOM 605 N N . PHE A 1 83 ? -21.157 -3.439 4.058 1.00 89.06 83 PHE A N 1
ATOM 606 C CA . PHE A 1 83 ? -21.790 -2.395 3.259 1.00 89.06 83 PHE A CA 1
ATOM 607 C C . PHE A 1 83 ? -20.791 -1.561 2.447 1.00 89.06 83 PHE A C 1
ATOM 609 O O . PHE A 1 83 ? -21.200 -0.793 1.575 1.00 89.06 83 PHE A O 1
ATOM 616 N N . GLY A 1 84 ? -19.486 -1.671 2.720 1.00 91.19 84 GLY A N 1
ATOM 617 C CA . GLY A 1 84 ? -18.437 -0.921 2.021 1.00 91.19 84 GLY A CA 1
ATOM 618 C C . GLY A 1 84 ? -18.399 0.573 2.362 1.00 91.19 84 GLY A C 1
ATOM 619 O O . GLY A 1 84 ? -17.745 1.353 1.663 1.00 91.19 84 GLY A O 1
ATOM 620 N N . ASN A 1 85 ? -19.105 1.001 3.413 1.00 94.00 85 ASN A N 1
ATOM 621 C CA . ASN A 1 85 ? -19.148 2.396 3.841 1.00 94.00 85 ASN A CA 1
ATOM 622 C C . ASN A 1 85 ? -17.819 2.798 4.477 1.00 94.00 85 ASN A C 1
ATOM 624 O O . ASN A 1 85 ? -17.319 2.109 5.360 1.00 94.00 85 ASN A O 1
ATOM 628 N N . ARG A 1 86 ? -17.252 3.942 4.079 1.00 96.31 86 ARG A N 1
ATOM 629 C CA . ARG A 1 86 ? -16.051 4.470 4.740 1.00 96.31 86 ARG A CA 1
ATOM 630 C C . ARG A 1 86 ? -16.418 4.995 6.126 1.00 96.31 86 ARG A C 1
ATOM 632 O O . ARG A 1 86 ? -17.189 5.945 6.228 1.00 96.31 86 ARG A O 1
ATOM 639 N N . LEU A 1 87 ? -15.814 4.418 7.155 1.00 96.19 87 LEU A N 1
ATOM 640 C CA . LEU A 1 87 ? -16.037 4.763 8.557 1.00 96.19 87 LEU A CA 1
ATOM 641 C C . LEU A 1 87 ? -15.039 5.812 9.048 1.00 96.19 87 LEU A C 1
ATOM 643 O O . LEU A 1 87 ? -15.419 6.750 9.743 1.00 96.19 87 LEU A O 1
ATOM 647 N N . ALA A 1 88 ? -13.768 5.679 8.662 1.00 97.00 88 ALA A N 1
ATOM 648 C CA . ALA A 1 88 ? -12.708 6.558 9.141 1.00 97.00 88 ALA A CA 1
ATOM 649 C C . ALA A 1 88 ? -11.573 6.723 8.126 1.00 97.00 88 ALA A C 1
ATOM 651 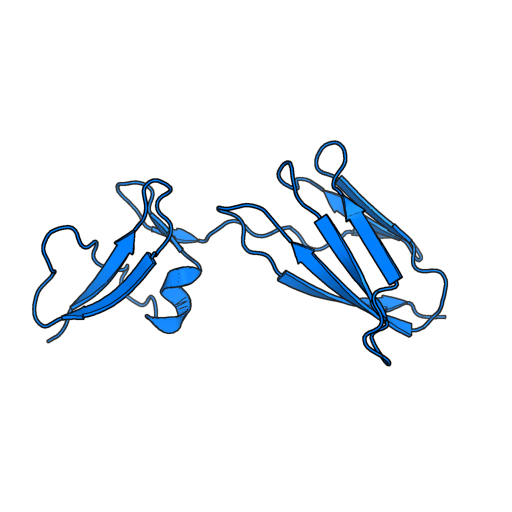O O . ALA A 1 88 ? -11.357 5.878 7.253 1.00 97.00 88 ALA A O 1
ATOM 652 N N . THR A 1 89 ? -10.831 7.814 8.298 1.00 97.94 89 THR A N 1
ATOM 653 C CA . THR A 1 89 ? -9.544 8.074 7.656 1.00 97.94 89 THR A CA 1
ATOM 654 C C . THR A 1 89 ? -8.573 8.517 8.741 1.00 97.94 89 THR A C 1
ATOM 656 O O . THR A 1 89 ? -8.863 9.471 9.461 1.00 97.94 89 THR A O 1
ATOM 659 N N . ILE A 1 90 ? -7.458 7.808 8.882 1.00 98.31 90 ILE A N 1
ATOM 660 C CA . ILE A 1 90 ? -6.531 7.955 10.002 1.00 98.31 90 ILE A CA 1
ATOM 661 C C . ILE A 1 90 ? -5.123 8.125 9.416 1.00 98.31 90 ILE A C 1
ATOM 663 O O . ILE A 1 90 ? -4.600 7.170 8.832 1.00 98.31 90 ILE A O 1
ATOM 667 N N . PRO A 1 91 ? -4.529 9.330 9.501 1.00 98.31 91 PRO A N 1
ATOM 668 C CA . PRO A 1 91 ? -3.168 9.567 9.037 1.00 98.31 91 PRO A CA 1
ATOM 669 C C . PRO A 1 91 ? -2.153 8.961 10.007 1.00 98.31 91 PRO A C 1
ATOM 671 O O . PRO A 1 91 ? -2.445 8.770 11.192 1.00 98.31 91 PRO A O 1
ATOM 674 N N . GLU A 1 92 ? -0.941 8.696 9.531 1.00 98.25 92 GLU A N 1
ATOM 675 C CA . GLU A 1 92 ? 0.139 8.283 10.410 1.00 98.25 92 GLU A CA 1
ATOM 676 C C . GLU A 1 92 ? 0.566 9.416 11.344 1.00 98.25 92 GLU A C 1
ATOM 678 O O . GLU A 1 92 ? 0.546 10.599 11.009 1.00 98.25 92 GLU A O 1
ATOM 683 N N . THR A 1 93 ? 0.999 9.054 12.545 1.00 98.19 93 THR A N 1
ATOM 684 C CA . THR A 1 93 ? 1.640 9.976 13.479 1.00 98.19 93 THR A CA 1
ATOM 685 C C . THR A 1 93 ? 2.899 9.313 14.012 1.00 98.19 93 THR A C 1
ATOM 687 O O . THR A 1 93 ? 2.838 8.268 14.654 1.00 98.19 93 THR A O 1
ATOM 690 N N . GLY A 1 94 ? 4.065 9.888 13.704 1.00 97.00 94 GLY A N 1
ATOM 691 C CA . GLY A 1 94 ? 5.355 9.336 14.139 1.00 97.00 94 GLY A CA 1
ATOM 692 C C . GLY A 1 94 ? 5.662 7.942 13.576 1.00 97.00 94 GLY A C 1
ATOM 693 O O . GLY A 1 94 ? 6.335 7.160 14.239 1.00 97.00 94 GLY A O 1
ATOM 694 N N . GLY A 1 95 ? 5.152 7.623 12.379 1.00 97.38 95 GLY A N 1
ATOM 695 C CA . GLY A 1 95 ? 5.305 6.305 11.751 1.00 97.38 95 GLY A CA 1
ATOM 696 C C . GLY A 1 95 ? 4.364 5.230 12.302 1.00 97.38 95 GLY A C 1
ATOM 697 O O . GLY A 1 95 ? 4.578 4.044 12.043 1.00 97.38 95 GLY A O 1
ATOM 698 N N . THR A 1 96 ? 3.333 5.635 13.045 1.00 98.19 96 THR A N 1
ATOM 699 C CA . THR A 1 96 ? 2.338 4.744 13.643 1.00 98.19 96 THR A CA 1
ATOM 700 C C . THR A 1 96 ? 0.939 5.108 13.165 1.00 98.19 96 THR A C 1
ATOM 702 O O . THR A 1 96 ? 0.602 6.287 13.069 1.00 98.19 96 THR A O 1
ATOM 705 N N . ILE A 1 97 ? 0.118 4.095 12.898 1.00 98.56 97 ILE A N 1
ATOM 706 C CA . ILE A 1 97 ? -1.334 4.233 12.752 1.00 98.56 97 ILE A CA 1
ATOM 707 C C . ILE A 1 97 ? -1.981 3.281 13.745 1.00 98.56 97 ILE A C 1
ATOM 709 O O . ILE A 1 97 ? -1.647 2.098 13.771 1.00 98.56 97 ILE A O 1
ATOM 713 N N . GLU A 1 98 ? -2.916 3.797 14.531 1.00 98.12 98 GLU A N 1
ATOM 714 C CA . GLU A 1 98 ? -3.707 3.023 15.479 1.00 98.12 98 GLU A CA 1
ATOM 715 C C . GLU A 1 98 ? -5.188 3.179 15.147 1.00 98.12 98 GLU A C 1
ATOM 717 O O . GLU A 1 98 ? -5.666 4.290 14.905 1.00 98.12 98 GLU A O 1
ATOM 722 N N . ILE A 1 99 ? -5.903 2.058 15.108 1.00 97.00 99 ILE A N 1
ATOM 723 C CA . ILE A 1 99 ? -7.344 2.022 14.874 1.00 97.00 99 ILE A CA 1
ATOM 724 C C . ILE A 1 99 ? -8.002 1.163 15.951 1.00 97.00 99 ILE A C 1
ATOM 726 O O . ILE A 1 99 ? -7.510 0.081 16.258 1.00 97.00 99 ILE A O 1
ATOM 730 N N . THR A 1 100 ? -9.136 1.612 16.480 1.00 96.00 100 THR A N 1
ATOM 731 C CA . THR A 1 100 ? -9.959 0.832 17.412 1.00 96.00 100 THR A CA 1
ATOM 732 C C . THR A 1 100 ? -11.336 0.615 16.799 1.00 96.00 100 THR A C 1
ATOM 734 O O . THR A 1 100 ? -11.991 1.577 16.394 1.00 96.00 100 THR A O 1
ATOM 737 N N . LEU A 1 101 ? -11.769 -0.642 16.710 1.00 94.31 101 LEU A N 1
ATOM 738 C CA . LEU A 1 101 ? -13.020 -1.045 16.062 1.00 94.31 101 LEU A CA 1
ATOM 739 C C . LEU A 1 101 ? -13.986 -1.582 17.120 1.00 94.31 101 LEU A C 1
ATOM 741 O O . LEU A 1 101 ? -13.747 -2.631 17.701 1.00 94.31 101 LEU A O 1
ATOM 745 N N . ALA A 1 102 ? -15.046 -0.835 17.420 1.00 85.19 102 ALA A N 1
ATOM 746 C CA . ALA A 1 102 ? -15.882 -1.109 18.590 1.00 85.19 102 ALA A CA 1
ATOM 747 C C . ALA A 1 102 ? -16.849 -2.291 18.416 1.00 85.19 102 ALA A C 1
ATOM 749 O O . ALA A 1 102 ? -17.171 -2.955 19.400 1.00 85.19 102 ALA A O 1
ATOM 750 N N . ASP A 1 103 ? -17.314 -2.541 17.191 1.00 90.56 103 ASP A N 1
ATOM 751 C CA . ASP A 1 103 ? -18.357 -3.527 16.929 1.00 90.56 103 ASP A CA 1
ATOM 752 C C . ASP A 1 103 ? -17.764 -4.821 16.369 1.00 90.56 103 ASP A C 1
ATOM 754 O O . ASP A 1 103 ? -16.801 -4.814 15.600 1.00 90.56 103 ASP A O 1
ATOM 758 N N . ALA A 1 104 ? -18.357 -5.951 16.756 1.00 92.75 104 ALA A N 1
ATOM 759 C CA . ALA A 1 104 ? -18.028 -7.233 16.153 1.00 92.75 104 ALA A CA 1
ATOM 760 C C . ALA A 1 104 ? -18.413 -7.219 14.670 1.00 92.75 104 ALA A C 1
ATOM 762 O O . ALA A 1 104 ? -19.509 -6.788 14.306 1.00 92.75 104 ALA A O 1
ATOM 763 N N . GLY A 1 105 ? -17.523 -7.712 13.816 1.00 94.19 105 GLY A N 1
ATOM 764 C CA . GLY A 1 105 ? -17.735 -7.686 12.377 1.00 94.19 105 GLY A CA 1
ATOM 765 C C . GLY A 1 105 ? -16.446 -7.632 11.576 1.00 94.19 105 GLY A C 1
ATOM 766 O O . GLY A 1 105 ? -15.334 -7.595 12.111 1.00 94.19 105 GLY A O 1
ATOM 767 N N . ARG A 1 106 ? -16.620 -7.638 10.254 1.00 95.50 106 ARG A N 1
ATOM 768 C CA . ARG A 1 106 ? -15.528 -7.518 9.295 1.00 95.50 106 ARG A CA 1
ATOM 769 C C . ARG A 1 106 ? -15.351 -6.064 8.875 1.00 95.50 106 ARG A C 1
ATOM 771 O O . ARG A 1 106 ? -16.316 -5.391 8.523 1.00 95.50 106 ARG A O 1
ATOM 778 N N . TYR A 1 107 ? -14.100 -5.636 8.799 1.00 97.19 107 TYR A N 1
ATOM 779 C CA . TYR A 1 107 ? -13.697 -4.325 8.310 1.00 97.19 107 TYR A CA 1
ATOM 780 C C . TYR A 1 107 ? -12.646 -4.484 7.221 1.00 97.19 107 TYR A C 1
ATOM 782 O O . TYR A 1 107 ? -11.721 -5.280 7.359 1.00 97.19 107 TYR A O 1
ATOM 790 N N . ASP A 1 108 ? -12.754 -3.703 6.153 1.00 97.44 108 ASP A N 1
ATOM 791 C CA . ASP A 1 108 ? -11.706 -3.628 5.140 1.00 97.44 108 ASP A CA 1
ATOM 792 C C . ASP A 1 108 ? -10.905 -2.338 5.362 1.00 97.44 108 ASP A C 1
ATOM 794 O O . ASP A 1 108 ? -11.427 -1.225 5.261 1.00 97.44 108 ASP A O 1
ATOM 798 N N . VAL A 1 109 ? -9.615 -2.470 5.659 1.00 97.81 109 VAL A N 1
ATOM 799 C CA . VAL A 1 109 ? -8.700 -1.342 5.846 1.00 97.81 109 VAL A CA 1
ATOM 800 C C . VAL A 1 109 ? -7.847 -1.181 4.601 1.00 97.81 109 VAL A C 1
ATOM 802 O O . VAL A 1 109 ? -7.057 -2.056 4.252 1.00 97.81 109 VAL A O 1
ATOM 805 N N . ARG A 1 110 ? -7.983 -0.038 3.928 1.00 97.44 110 ARG A N 1
ATOM 806 C CA . ARG A 1 110 ? -7.110 0.353 2.817 1.00 97.44 110 ARG A CA 1
ATOM 807 C C . ARG A 1 110 ? -5.968 1.191 3.364 1.00 97.44 110 ARG A C 1
ATOM 809 O O . ARG A 1 110 ? -6.170 2.358 3.703 1.00 97.44 110 ARG A O 1
ATOM 816 N N . LEU A 1 111 ? -4.785 0.597 3.430 1.00 98.12 111 LEU A N 1
ATOM 817 C CA . LEU A 1 111 ? -3.562 1.266 3.839 1.00 98.12 111 LEU A CA 1
ATOM 818 C C . LEU A 1 111 ? -2.906 1.892 2.603 1.00 98.12 111 LEU A C 1
ATOM 820 O O . LEU A 1 111 ? -2.365 1.198 1.741 1.00 98.12 111 LEU A O 1
ATOM 824 N N . THR A 1 112 ? -3.007 3.214 2.493 1.00 97.81 112 THR A N 1
ATOM 825 C CA . THR A 1 112 ? -2.378 3.998 1.427 1.00 97.81 112 THR A CA 1
ATOM 826 C C . THR A 1 112 ? -0.994 4.417 1.891 1.00 97.81 112 THR A C 1
ATOM 828 O O . THR A 1 112 ? -0.863 5.127 2.884 1.00 97.81 112 THR A O 1
ATOM 831 N N . LEU A 1 113 ? 0.035 3.978 1.173 1.00 97.19 113 LEU A N 1
ATOM 832 C CA . LEU A 1 113 ? 1.428 4.286 1.469 1.00 97.19 113 LEU A CA 1
ATOM 833 C C . LEU A 1 113 ? 2.044 5.075 0.306 1.00 97.19 113 LEU A C 1
ATOM 835 O O . LEU A 1 113 ? 1.809 4.722 -0.855 1.00 97.19 113 LEU A O 1
ATOM 839 N N . PRO A 1 114 ? 2.834 6.123 0.582 1.00 96.19 114 PRO A N 1
ATOM 840 C CA . PRO A 1 114 ? 3.545 6.867 -0.446 1.00 96.19 114 PRO A CA 1
ATOM 841 C C . PRO A 1 114 ? 4.603 6.003 -1.136 1.00 96.19 114 PRO A C 1
ATOM 843 O O . PRO A 1 114 ? 5.209 5.112 -0.537 1.00 96.19 114 PRO A O 1
ATOM 846 N N . SER A 1 115 ? 4.879 6.318 -2.401 1.00 93.25 115 SER A N 1
ATOM 847 C CA . SER A 1 115 ? 5.997 5.730 -3.138 1.00 93.25 115 SER A CA 1
ATOM 848 C C . SER A 1 115 ? 7.309 5.827 -2.338 1.00 93.25 115 SER A C 1
ATOM 850 O O . SER A 1 115 ? 7.572 6.863 -1.728 1.00 93.25 115 SER A O 1
ATOM 852 N N . PRO A 1 116 ? 8.149 4.777 -2.335 1.00 95.00 116 PRO A N 1
ATOM 853 C CA . PRO A 1 116 ? 8.058 3.566 -3.154 1.00 95.00 116 PRO A CA 1
ATOM 854 C C . PRO A 1 116 ? 7.239 2.426 -2.521 1.00 95.00 116 PRO A C 1
ATOM 856 O O . PRO A 1 116 ? 7.227 1.322 -3.064 1.00 95.00 116 PRO A O 1
ATOM 859 N N . TRP A 1 117 ? 6.560 2.644 -1.394 1.00 96.81 117 TRP A N 1
ATOM 860 C CA . TRP A 1 117 ? 5.838 1.584 -0.687 1.00 96.81 117 TRP A CA 1
ATOM 861 C C . TRP A 1 117 ? 4.630 1.085 -1.473 1.00 96.81 117 TRP A C 1
ATOM 863 O O . TRP A 1 117 ? 4.032 1.811 -2.270 1.00 96.81 117 TRP A O 1
ATOM 873 N N . LEU A 1 118 ? 4.284 -0.184 -1.276 1.00 96.06 118 LEU A N 1
ATOM 874 C CA . LEU A 1 118 ? 3.078 -0.776 -1.840 1.00 96.06 118 LEU A CA 1
ATOM 875 C C . LEU A 1 118 ? 1.905 -0.543 -0.896 1.00 96.06 118 LEU A C 1
ATOM 877 O O . LEU A 1 118 ? 1.900 -1.040 0.224 1.00 96.06 118 LEU A O 1
ATOM 881 N N . SER A 1 119 ? 0.904 0.187 -1.381 1.00 95.81 119 SER A N 1
ATOM 882 C CA . SER A 1 119 ? -0.391 0.267 -0.705 1.00 95.81 119 SER A CA 1
ATOM 883 C C . SER A 1 119 ? -1.080 -1.097 -0.722 1.00 95.81 119 SER A C 1
ATOM 885 O O . SER A 1 119 ? -0.908 -1.878 -1.662 1.00 95.81 119 SER A O 1
ATOM 887 N N . GLU A 1 120 ? -1.891 -1.372 0.291 1.00 95.31 120 GLU A N 1
ATOM 888 C CA . GLU A 1 120 ? -2.555 -2.663 0.445 1.00 95.31 120 GLU A CA 1
ATOM 889 C C . GLU A 1 120 ? -3.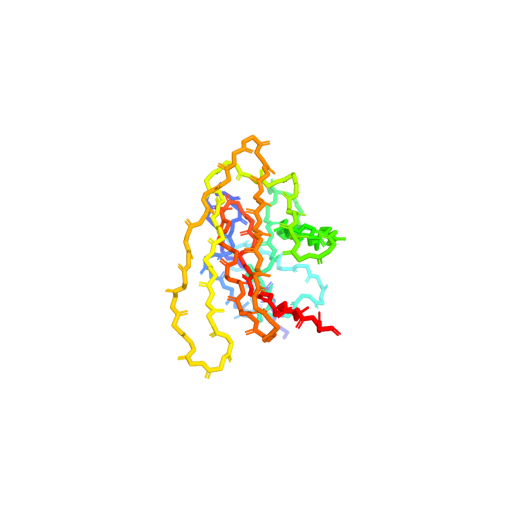961 -2.533 1.032 1.00 95.31 120 GLU A C 1
ATOM 891 O O . GLU A 1 120 ? -4.367 -1.487 1.539 1.00 95.31 120 GLU A O 1
ATOM 896 N N . THR A 1 121 ? -4.740 -3.603 0.907 1.00 95.75 121 THR A N 1
ATOM 897 C CA . THR A 1 121 ? -6.047 -3.735 1.555 1.00 95.75 121 THR A CA 1
ATOM 898 C C . THR A 1 121 ? -6.016 -4.970 2.433 1.00 95.75 121 THR A C 1
ATOM 900 O O . THR A 1 121 ? -5.675 -6.052 1.961 1.00 95.75 121 THR A O 1
ATOM 903 N N . ILE A 1 122 ? -6.359 -4.790 3.703 1.00 95.38 122 ILE A N 1
ATOM 904 C CA . ILE A 1 122 ? -6.318 -5.822 4.733 1.00 95.38 122 ILE A CA 1
ATOM 905 C C . ILE A 1 122 ? -7.734 -5.974 5.284 1.00 95.38 122 ILE A C 1
ATOM 907 O O . ILE A 1 122 ? -8.366 -4.980 5.634 1.00 95.38 122 ILE A O 1
ATOM 911 N N . ALA A 1 123 ? -8.225 -7.208 5.363 1.00 95.69 123 ALA A N 1
ATOM 912 C CA . ALA A 1 123 ? -9.461 -7.513 6.074 1.00 95.69 123 ALA A CA 1
ATOM 913 C C . ALA A 1 123 ? -9.138 -7.758 7.552 1.00 95.69 123 ALA A C 1
ATOM 915 O O . ALA A 1 123 ? -8.264 -8.567 7.866 1.00 95.69 123 ALA A O 1
ATOM 916 N N . LEU A 1 124 ? -9.836 -7.060 8.440 1.00 95.50 124 LEU A N 1
ATOM 917 C CA . LEU A 1 124 ? -9.769 -7.237 9.885 1.00 95.50 124 LEU A CA 1
ATOM 918 C C . LEU A 1 124 ? -11.100 -7.781 10.387 1.00 95.50 124 LEU A C 1
ATOM 920 O O . LEU A 1 124 ? -12.158 -7.424 9.868 1.00 95.50 124 LEU A O 1
ATOM 924 N N . GLU A 1 125 ? -11.044 -8.626 11.407 1.00 94.56 125 GLU A N 1
ATOM 925 C CA . GLU A 1 125 ? -12.222 -9.242 12.005 1.00 94.56 125 GLU A CA 1
ATOM 926 C C . GLU A 1 125 ? -12.204 -9.002 13.514 1.00 94.56 125 GLU A C 1
ATOM 928 O O . GLU A 1 125 ? -11.258 -9.375 14.210 1.00 94.56 125 GLU A O 1
ATOM 933 N N . VAL A 1 126 ? -13.250 -8.343 14.010 1.00 92.12 126 VAL A N 1
ATOM 934 C CA . VAL A 1 126 ? -13.512 -8.183 15.440 1.00 92.12 126 VAL A CA 1
ATOM 935 C C . VAL A 1 126 ? -14.438 -9.324 15.856 1.00 92.12 126 VAL A C 1
ATOM 937 O O . VAL A 1 126 ? -15.536 -9.457 15.313 1.00 92.12 126 VAL A O 1
ATOM 940 N N . THR A 1 127 ? -14.005 -10.138 16.817 1.00 87.62 127 THR A N 1
ATOM 941 C CA . THR A 1 127 ? -14.811 -11.237 17.374 1.00 87.62 127 THR A CA 1
ATOM 942 C C . THR A 1 127 ? -15.386 -10.843 18.735 1.00 87.62 127 THR A C 1
ATOM 944 O O . THR A 1 127 ? -14.766 -10.073 19.468 1.00 87.62 127 THR A O 1
ATOM 947 N N . SER A 1 128 ? -16.596 -11.324 19.032 1.00 74.00 128 SER A N 1
ATOM 948 C CA . SER A 1 128 ? -17.325 -11.097 20.291 1.00 74.00 128 SER A CA 1
ATOM 949 C C . SER A 1 128 ? -16.904 -12.041 21.409 1.00 74.00 128 SER A C 1
ATOM 951 O O . SER A 1 128 ? -16.734 -13.239 21.079 1.00 74.00 128 SER A O 1
#

Foldseek 3Di:
DWFWWFAADPFQAGPDIDIDNDADPRIDTDDPPQDRVCSRQWGDPVPDIDGQAEWDFFDDDQQKTKTAQADAFKKKFKAAPPPRHTDDIFGDDNRMTMDGDDDFHKIWIFIDGDPPYDTDIDIDGHDD

Radius of gyration: 18.66 Å; chains: 1; bounding box: 44×26×51 Å